Protein AF-A0A4Q1AE70-F1 (afdb_monomer)

pLDDT: mean 84.13, std 12.24, range [39.78, 94.44]

Structure (mmCIF, N/CA/C/O backbone):
data_AF-A0A4Q1AE70-F1
#
_entry.id   AF-A0A4Q1AE70-F1
#
loop_
_atom_site.group_PDB
_atom_site.id
_atom_site.type_symbol
_atom_site.label_atom_id
_atom_site.label_alt_id
_atom_site.label_comp_id
_atom_site.label_asym_id
_atom_site.label_entity_id
_atom_site.label_seq_id
_atom_site.pdbx_PDB_ins_code
_atom_site.Cartn_x
_atom_site.Cartn_y
_atom_site.Cartn_z
_atom_site.occupancy
_atom_site.B_iso_or_equiv
_atom_site.auth_seq_id
_atom_site.auth_comp_id
_atom_site.auth_asym_id
_atom_site.auth_atom_id
_atom_site.pdbx_PDB_model_num
ATOM 1 N N . MET A 1 1 ? -4.935 33.196 -6.134 1.00 65.69 1 MET A N 1
ATOM 2 C CA . MET A 1 1 ? -5.351 32.006 -5.358 1.00 65.69 1 MET A CA 1
ATOM 3 C C . MET A 1 1 ? -5.237 30.771 -6.248 1.00 65.69 1 MET A C 1
ATOM 5 O O . MET A 1 1 ? -5.737 30.810 -7.368 1.00 65.69 1 MET A O 1
ATOM 9 N N . ASN A 1 2 ? -4.527 29.722 -5.823 1.00 89.94 2 ASN A N 1
ATOM 10 C CA . ASN A 1 2 ? -4.325 28.532 -6.658 1.00 89.94 2 ASN A CA 1
ATOM 11 C C . ASN A 1 2 ? -5.627 27.714 -6.727 1.00 89.94 2 ASN A C 1
ATOM 13 O O . ASN A 1 2 ? -5.999 27.055 -5.758 1.00 89.94 2 ASN A O 1
ATOM 17 N N . LYS A 1 3 ? -6.320 27.762 -7.873 1.00 91.56 3 LYS A N 1
ATOM 18 C CA . LYS A 1 3 ? -7.635 27.124 -8.066 1.00 91.56 3 LYS A CA 1
ATOM 19 C C . LYS A 1 3 ? -7.618 25.616 -7.776 1.00 91.56 3 LYS A C 1
ATOM 21 O O . LYS A 1 3 ? -8.603 25.098 -7.266 1.00 91.56 3 LYS A O 1
ATOM 26 N N . LYS A 1 4 ? -6.492 24.930 -8.026 1.00 92.12 4 LYS A N 1
ATOM 27 C CA . LYS A 1 4 ? -6.331 23.493 -7.737 1.00 92.12 4 LYS A CA 1
ATOM 28 C C . LYS A 1 4 ? -6.357 23.203 -6.235 1.00 92.12 4 LYS A C 1
ATOM 30 O O . LYS A 1 4 ? -6.991 22.248 -5.807 1.00 92.12 4 LYS A O 1
ATOM 35 N N . VAL A 1 5 ? -5.705 24.054 -5.442 1.00 91.38 5 VAL A N 1
ATOM 36 C CA . VAL A 1 5 ? -5.636 23.913 -3.977 1.00 91.38 5 VAL A CA 1
ATOM 37 C C . VAL A 1 5 ? -6.999 24.184 -3.349 1.00 91.38 5 VAL A C 1
ATOM 39 O O . VAL A 1 5 ? -7.435 23.438 -2.483 1.00 91.38 5 VAL A O 1
ATOM 42 N N . VAL A 1 6 ? -7.702 25.212 -3.829 1.00 92.56 6 VAL A N 1
ATOM 43 C CA . VAL A 1 6 ? -9.050 25.556 -3.345 1.00 92.56 6 VAL A CA 1
ATOM 44 C C . VAL A 1 6 ? -10.044 24.438 -3.658 1.00 92.56 6 VAL A C 1
ATOM 46 O O . VAL A 1 6 ? -10.831 24.063 -2.797 1.00 92.56 6 VAL A O 1
ATOM 49 N N . PHE A 1 7 ? -9.979 23.867 -4.863 1.00 94.44 7 PHE A N 1
ATOM 50 C CA . PHE A 1 7 ? -10.812 22.727 -5.235 1.00 94.44 7 PHE A CA 1
ATOM 51 C C . PHE A 1 7 ? -10.511 21.490 -4.376 1.00 94.44 7 PHE A C 1
ATOM 53 O O . PHE A 1 7 ? -11.434 20.890 -3.834 1.00 94.44 7 PHE A O 1
ATOM 60 N N . ALA A 1 8 ? -9.233 21.146 -4.182 1.00 93.19 8 ALA A N 1
ATOM 61 C CA . ALA A 1 8 ? -8.841 2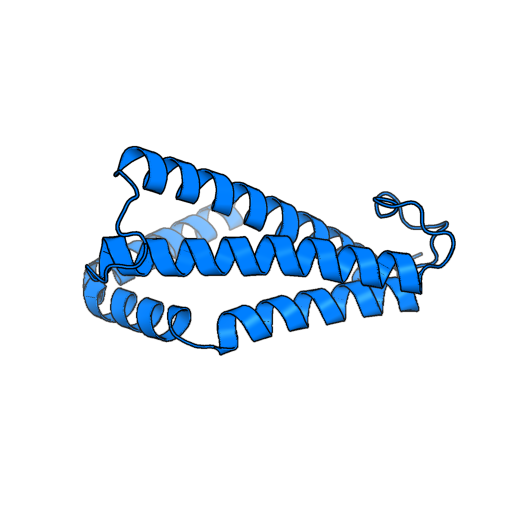0.033 -3.316 1.00 93.19 8 ALA A CA 1
ATOM 62 C C . ALA A 1 8 ? -9.323 20.228 -1.867 1.00 93.19 8 ALA A C 1
ATOM 64 O O . ALA A 1 8 ? -9.827 19.290 -1.254 1.00 93.19 8 ALA A O 1
ATOM 65 N N . ALA A 1 9 ? -9.230 21.452 -1.340 1.00 92.31 9 ALA A N 1
ATOM 66 C CA . ALA A 1 9 ? -9.727 21.784 -0.009 1.00 92.31 9 ALA A CA 1
ATOM 67 C C . ALA A 1 9 ? -11.253 21.628 0.098 1.00 92.31 9 ALA A C 1
ATOM 69 O O . ALA A 1 9 ? -11.734 21.050 1.068 1.00 92.31 9 ALA A O 1
ATOM 70 N N . LEU A 1 10 ? -12.014 22.080 -0.905 1.00 94.06 10 LEU A N 1
ATOM 71 C CA . LEU A 1 10 ? -13.471 21.901 -0.941 1.00 94.06 10 LEU A CA 1
ATOM 72 C C . LEU A 1 10 ? -13.870 20.421 -0.968 1.00 94.06 10 LEU A C 1
ATOM 74 O O . LEU A 1 10 ? -14.775 20.019 -0.238 1.00 94.06 10 LEU A O 1
ATOM 78 N N . VAL A 1 11 ? -13.170 19.602 -1.756 1.00 94.38 11 VAL A N 1
ATOM 79 C CA . VAL A 1 11 ? -13.394 18.149 -1.802 1.00 94.38 11 VAL A CA 1
ATOM 80 C C . VAL A 1 11 ? -13.099 17.506 -0.444 1.00 94.38 11 VAL A C 1
ATOM 82 O O . VAL A 1 11 ? -13.905 16.715 0.042 1.00 94.38 11 VAL A O 1
ATOM 85 N N . LEU A 1 12 ? -11.990 17.876 0.203 1.00 92.31 12 LEU A N 1
ATOM 86 C CA . LEU A 1 12 ? -11.638 17.377 1.535 1.00 92.31 12 LEU A CA 1
ATOM 87 C C . LEU A 1 12 ? -12.679 17.754 2.592 1.00 92.31 12 LEU A C 1
ATOM 89 O O . LEU A 1 12 ? -13.084 16.901 3.375 1.00 92.31 12 LEU A O 1
ATOM 93 N N . ILE A 1 13 ? -13.152 19.002 2.592 1.00 93.31 13 ILE A N 1
ATOM 94 C CA . ILE A 1 13 ? -14.206 19.449 3.512 1.00 93.31 13 ILE A CA 1
ATOM 95 C C . ILE A 1 13 ? -15.490 18.645 3.281 1.00 93.31 13 ILE A C 1
ATOM 97 O O . ILE A 1 13 ? -16.091 18.172 4.242 1.00 93.31 13 ILE A O 1
ATOM 101 N N . SER A 1 14 ? -15.882 18.426 2.022 1.00 92.31 14 SER A N 1
ATOM 102 C CA . SER A 1 14 ? -17.047 17.597 1.69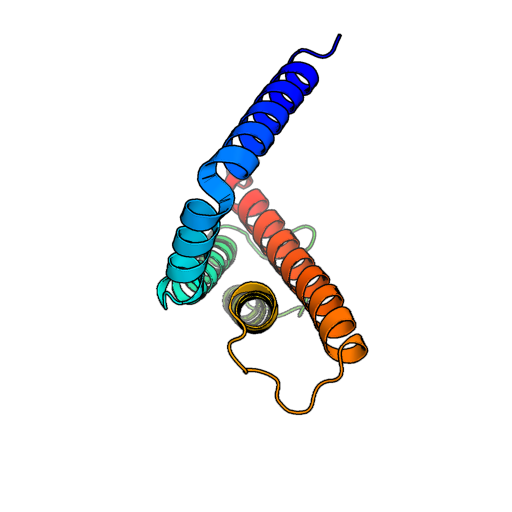2 1.00 92.31 14 SER A CA 1
ATOM 103 C C . SER A 1 14 ? -16.892 16.155 2.180 1.00 92.31 14 SER A C 1
ATOM 105 O O . SER A 1 14 ? -17.854 15.584 2.686 1.00 92.31 14 SER A O 1
ATOM 107 N N . LEU A 1 15 ? -15.698 15.568 2.053 1.00 90.38 15 LEU A N 1
ATOM 108 C CA . LEU A 1 15 ? -15.402 14.219 2.543 1.00 90.38 15 LEU A CA 1
ATOM 109 C C . LEU A 1 15 ? -15.472 14.135 4.070 1.00 90.38 15 LEU A C 1
ATOM 111 O O . LEU A 1 15 ? -16.005 13.164 4.597 1.00 90.38 15 LEU A O 1
ATOM 115 N N . ILE A 1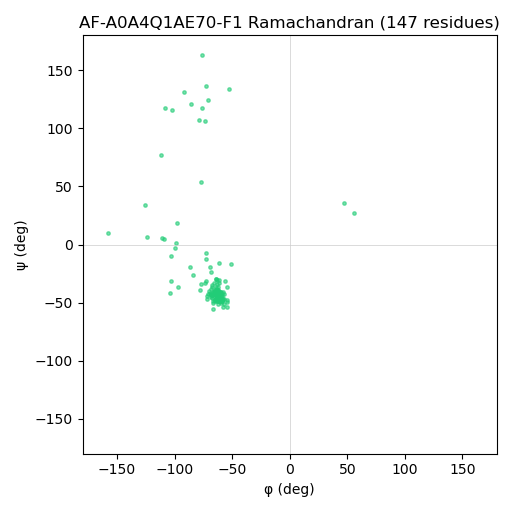 16 ? -14.982 15.156 4.778 1.00 92.44 16 ILE A N 1
ATOM 116 C CA . ILE A 1 16 ? -15.070 15.229 6.243 1.00 92.44 16 ILE A CA 1
ATOM 117 C C . ILE A 1 16 ? -16.531 15.328 6.680 1.00 92.44 16 ILE A C 1
ATOM 119 O O . ILE A 1 16 ? -16.954 14.579 7.556 1.00 92.44 16 ILE A O 1
ATOM 123 N N . ILE A 1 17 ? -17.316 16.214 6.056 1.00 92.62 17 ILE A N 1
ATOM 124 C CA . ILE A 1 17 ? -18.747 16.349 6.359 1.00 92.62 17 ILE A CA 1
ATOM 125 C C . ILE A 1 17 ? -19.458 15.017 6.109 1.00 92.62 17 ILE A C 1
ATOM 127 O O . ILE A 1 17 ? -20.238 14.578 6.949 1.00 92.62 17 ILE A O 1
ATOM 131 N N . TYR A 1 18 ? -19.168 14.349 4.992 1.00 91.94 18 TYR A N 1
ATOM 132 C CA . TYR A 1 18 ? -19.736 13.038 4.698 1.00 91.94 18 TYR A CA 1
ATOM 133 C C . TYR A 1 18 ? -19.365 11.998 5.766 1.00 91.94 18 TYR A C 1
ATOM 135 O O . TYR A 1 18 ? -20.252 11.347 6.309 1.00 91.94 18 TYR A O 1
ATOM 143 N N . TYR A 1 19 ? -18.086 11.902 6.137 1.00 90.00 19 TYR A N 1
ATOM 144 C CA . TYR A 1 19 ? -17.623 10.968 7.164 1.00 90.00 19 TYR A CA 1
ATOM 145 C C . TYR A 1 19 ? -18.309 11.189 8.518 1.00 90.00 19 TYR A C 1
ATOM 147 O O . TYR A 1 19 ? -18.718 10.225 9.150 1.00 90.00 19 TYR A O 1
ATOM 155 N N . VAL A 1 20 ? -18.476 12.442 8.952 1.00 90.88 20 VAL A N 1
ATOM 156 C CA . VAL A 1 20 ? -19.110 12.758 10.246 1.00 90.88 20 VAL A CA 1
ATOM 157 C C . VAL A 1 20 ? -20.591 12.365 10.277 1.00 90.88 20 VAL A C 1
ATOM 159 O O . VAL A 1 20 ? -21.092 11.979 11.327 1.00 90.88 20 VAL A O 1
ATOM 162 N N . ASN A 1 21 ? -21.303 12.456 9.149 1.00 92.00 21 ASN A N 1
ATOM 163 C CA . ASN A 1 21 ? -22.731 12.117 9.096 1.00 92.00 21 ASN A CA 1
ATOM 164 C C . ASN A 1 21 ? -22.993 10.616 8.902 1.00 92.00 21 ASN A C 1
ATOM 166 O O . ASN A 1 21 ? -24.048 10.137 9.305 1.00 92.00 21 ASN A O 1
ATOM 170 N N . TYR A 1 22 ? -22.054 9.888 8.294 1.00 92.00 22 TYR A N 1
ATOM 171 C CA . TYR A 1 22 ? -22.211 8.479 7.912 1.00 92.00 22 TYR A CA 1
ATOM 172 C C . TYR A 1 22 ? -21.089 7.601 8.486 1.00 92.00 22 TYR A C 1
ATOM 174 O O . TYR A 1 22 ? -20.647 6.649 7.847 1.00 92.00 22 TYR A O 1
ATOM 182 N N . GLU A 1 23 ? -20.591 7.933 9.680 1.00 88.31 23 GLU A N 1
ATOM 183 C CA . GLU A 1 23 ? -19.404 7.303 10.272 1.00 88.31 23 GLU A CA 1
ATOM 184 C C . GLU A 1 23 ? -19.529 5.774 10.353 1.00 88.31 23 GLU A C 1
ATOM 186 O O . GLU A 1 23 ? -18.612 5.059 9.942 1.00 88.31 23 GLU A O 1
ATOM 191 N N . ASP A 1 24 ? -20.662 5.272 10.845 1.00 88.12 24 ASP A N 1
ATOM 192 C CA . ASP A 1 24 ? -20.890 3.836 11.027 1.00 88.12 24 ASP A CA 1
ATOM 193 C C . ASP A 1 24 ? -20.990 3.096 9.687 1.00 88.12 24 ASP A C 1
ATOM 195 O O . ASP A 1 24 ? -20.346 2.064 9.501 1.00 88.12 24 ASP A O 1
ATOM 199 N N . GLU A 1 25 ? -21.698 3.668 8.708 1.00 88.94 25 GLU A N 1
ATOM 200 C CA . GLU A 1 25 ? -21.782 3.106 7.356 1.00 88.94 25 GLU A CA 1
ATOM 201 C C . GLU A 1 25 ? -20.400 3.053 6.695 1.00 88.94 25 GLU A C 1
ATOM 203 O O . GLU A 1 25 ? -20.010 2.036 6.120 1.00 88.94 25 GLU A O 1
ATOM 208 N N . VAL A 1 26 ? -19.620 4.134 6.808 1.00 87.19 26 VAL A N 1
ATOM 209 C CA . VAL A 1 26 ? -18.264 4.204 6.253 1.00 87.19 26 VAL A CA 1
ATOM 210 C C . VAL A 1 26 ? -17.354 3.167 6.910 1.00 87.19 26 VAL A C 1
ATOM 212 O O . VAL A 1 26 ? -16.612 2.483 6.200 1.00 87.19 26 VAL A O 1
ATOM 215 N N . LYS A 1 27 ? -17.420 3.004 8.236 1.00 88.44 27 LYS A N 1
ATOM 216 C CA . LYS A 1 27 ? -16.679 1.952 8.946 1.00 88.44 27 LYS A CA 1
ATOM 217 C C . LYS A 1 27 ? -17.058 0.571 8.425 1.00 88.44 27 LYS A C 1
ATOM 219 O O . LYS A 1 27 ? -16.156 -0.208 8.117 1.00 88.44 27 LYS A O 1
ATOM 224 N N . ASP A 1 28 ? -18.344 0.278 8.269 1.00 87.69 28 ASP A N 1
ATOM 225 C CA . ASP A 1 28 ? -18.811 -1.019 7.771 1.00 87.69 28 ASP A CA 1
ATOM 226 C C . ASP A 1 28 ? -18.358 -1.290 6.329 1.00 87.69 28 ASP A C 1
ATOM 228 O O . ASP A 1 28 ? -17.872 -2.385 6.031 1.00 87.69 28 ASP A O 1
ATOM 232 N N . TYR A 1 29 ? -18.393 -0.293 5.442 1.00 88.06 29 TYR A N 1
ATOM 233 C CA . TYR A 1 29 ? -17.823 -0.439 4.098 1.00 88.06 29 TYR A CA 1
ATOM 234 C C . TYR A 1 29 ? -16.315 -0.709 4.135 1.00 88.06 29 TYR A C 1
ATOM 236 O O . TYR A 1 29 ? -15.826 -1.586 3.416 1.00 88.06 29 TYR A O 1
ATOM 244 N N . ILE A 1 30 ? -15.570 0.005 4.986 1.00 87.62 30 ILE A N 1
ATOM 245 C CA . ILE A 1 30 ? -14.131 -0.226 5.165 1.00 87.62 30 ILE A CA 1
ATOM 246 C C . ILE A 1 30 ? -13.887 -1.631 5.721 1.00 87.62 30 ILE A C 1
ATOM 248 O O . ILE A 1 30 ? -12.967 -2.309 5.264 1.00 87.62 30 ILE A O 1
ATOM 252 N N . LYS A 1 31 ? -14.715 -2.106 6.654 1.00 88.81 31 LYS A N 1
ATOM 253 C CA . LYS A 1 31 ? -14.635 -3.466 7.192 1.00 88.81 31 LYS A CA 1
ATOM 254 C C . LYS A 1 31 ? -14.808 -4.506 6.100 1.00 88.81 31 LYS A C 1
ATOM 256 O O . LYS A 1 31 ? -13.950 -5.372 5.975 1.00 88.81 31 LYS A O 1
ATOM 261 N N . VAL A 1 32 ? -15.853 -4.393 5.280 1.00 88.38 32 VAL A N 1
ATOM 262 C CA . VAL A 1 32 ? -16.104 -5.316 4.161 1.00 88.38 32 VAL A CA 1
ATOM 263 C C . VAL A 1 32 ? -14.932 -5.305 3.178 1.00 88.38 32 VAL A C 1
ATOM 265 O O . VAL A 1 32 ? -14.456 -6.364 2.760 1.00 88.38 32 VAL A O 1
ATOM 268 N N . LEU A 1 33 ? -14.418 -4.119 2.842 1.00 87.94 33 LEU A N 1
ATOM 269 C CA . LEU A 1 33 ? -13.264 -3.966 1.956 1.00 87.94 33 LEU A CA 1
ATOM 270 C C . LEU A 1 33 ? -11.995 -4.601 2.545 1.00 87.94 33 LEU A C 1
ATOM 272 O O . LEU A 1 33 ? -11.238 -5.249 1.825 1.00 87.94 33 LEU A O 1
ATOM 276 N N . LEU A 1 34 ? -11.760 -4.425 3.844 1.00 87.44 34 LEU A N 1
ATOM 277 C CA . LEU A 1 34 ? -10.605 -4.984 4.532 1.00 87.44 34 LEU A CA 1
ATOM 278 C C . LEU A 1 34 ? -10.726 -6.494 4.688 1.00 87.44 34 LEU A C 1
ATOM 280 O O . LEU A 1 34 ? -9.770 -7.203 4.390 1.00 87.44 34 LEU A O 1
ATOM 284 N N . GLU A 1 35 ? -11.869 -7.011 5.129 1.00 87.19 35 GLU A N 1
ATOM 285 C CA . GLU A 1 35 ? -12.122 -8.444 5.307 1.00 87.19 35 GLU A CA 1
ATOM 286 C C . GLU A 1 35 ? -12.050 -9.211 3.985 1.00 87.19 35 GLU A C 1
ATOM 288 O O . GLU A 1 35 ? -11.569 -10.347 3.974 1.00 87.19 35 GLU A O 1
ATOM 293 N N . SER A 1 36 ? -12.392 -8.551 2.880 1.00 87.94 36 SER A N 1
ATOM 294 C CA . SER A 1 36 ? -12.327 -9.095 1.530 1.00 87.94 36 SER A CA 1
ATOM 295 C C . SER A 1 36 ? -10.956 -9.698 1.165 1.00 87.94 36 SER A C 1
ATOM 297 O O . SER A 1 36 ? -9.911 -9.062 1.351 1.00 87.94 36 SER A O 1
ATOM 299 N N . PRO A 1 37 ? -10.928 -10.901 0.557 1.00 83.56 37 PRO A N 1
ATOM 300 C CA . PRO A 1 37 ? -9.699 -11.484 0.020 1.00 83.56 37 PRO A CA 1
ATOM 301 C C . PRO A 1 37 ? -9.185 -10.721 -1.212 1.00 83.56 37 PRO A C 1
ATOM 303 O O . PRO A 1 37 ? -8.005 -10.818 -1.561 1.00 83.56 37 PRO A O 1
ATOM 306 N N . TYR A 1 38 ? -10.046 -9.931 -1.865 1.00 87.69 38 TYR A N 1
ATOM 307 C CA . TYR A 1 38 ? -9.708 -9.227 -3.099 1.00 87.69 38 TYR A CA 1
ATOM 308 C C . TYR A 1 38 ? -8.682 -8.116 -2.888 1.00 87.69 38 TYR A C 1
ATOM 310 O O . TYR A 1 38 ? -7.977 -7.769 -3.829 1.00 87.69 38 TYR A O 1
ATOM 318 N N . LEU A 1 39 ? -8.552 -7.569 -1.680 1.00 87.50 39 LEU A N 1
ATOM 319 C CA . LEU A 1 39 ? -7.667 -6.437 -1.414 1.00 87.50 39 LEU A CA 1
ATOM 320 C C . LEU A 1 39 ? -6.183 -6.810 -1.593 1.00 87.50 39 LEU A C 1
ATOM 322 O O . LEU A 1 39 ? -5.460 -6.150 -2.339 1.00 87.50 39 LEU A O 1
ATOM 326 N N . ILE A 1 40 ? -5.749 -7.924 -0.997 1.00 88.50 40 ILE A N 1
ATOM 327 C CA . ILE A 1 40 ? -4.375 -8.434 -1.150 1.00 88.50 40 ILE A CA 1
ATOM 328 C C . ILE A 1 40 ? -4.156 -8.968 -2.570 1.00 88.50 40 ILE A C 1
ATOM 330 O O . ILE A 1 40 ? -3.105 -8.735 -3.166 1.00 88.50 40 ILE A O 1
ATOM 334 N N . PHE A 1 41 ? -5.156 -9.650 -3.136 1.00 89.69 41 PHE A N 1
ATOM 335 C CA . PHE A 1 41 ? -5.075 -10.163 -4.503 1.00 89.69 41 PHE A CA 1
ATOM 336 C C . PHE A 1 41 ? -4.904 -9.039 -5.535 1.00 89.69 41 PHE A C 1
ATOM 338 O O . PHE A 1 41 ? -4.044 -9.133 -6.409 1.00 89.69 41 PHE A O 1
ATOM 345 N N . THR A 1 42 ? -5.675 -7.958 -5.409 1.00 89.81 42 THR A N 1
ATOM 346 C CA . THR A 1 42 ? -5.598 -6.786 -6.295 1.00 89.81 42 THR A CA 1
ATOM 347 C C . THR A 1 42 ? -4.249 -6.096 -6.153 1.00 89.81 42 THR A C 1
ATOM 349 O O . THR A 1 42 ? -3.627 -5.763 -7.159 1.00 89.81 42 THR A O 1
ATOM 352 N N . TYR A 1 43 ? -3.759 -5.943 -4.919 1.00 90.62 43 TYR A N 1
ATOM 353 C CA . TYR A 1 43 ? -2.434 -5.390 -4.655 1.00 90.62 43 TYR A CA 1
ATOM 354 C C . TYR A 1 43 ? -1.328 -6.195 -5.352 1.00 90.62 43 TYR A C 1
ATOM 356 O O . TYR A 1 43 ? -0.559 -5.644 -6.139 1.00 90.62 43 TYR A O 1
ATOM 364 N N . ASN A 1 44 ? -1.288 -7.511 -5.129 1.00 91.38 44 ASN A N 1
ATOM 365 C CA . ASN A 1 44 ? -0.284 -8.382 -5.738 1.00 91.38 44 ASN A CA 1
ATOM 366 C C . ASN A 1 44 ? -0.411 -8.416 -7.266 1.00 91.38 44 ASN A C 1
ATOM 368 O O . ASN A 1 44 ? 0.598 -8.359 -7.962 1.00 91.38 44 ASN A O 1
ATOM 372 N N . SER A 1 45 ? -1.634 -8.447 -7.799 1.00 91.00 45 SER A N 1
ATOM 373 C CA . SER A 1 45 ? -1.867 -8.417 -9.248 1.00 91.00 45 SER A CA 1
ATOM 374 C C . SER A 1 45 ? -1.341 -7.127 -9.877 1.00 91.00 45 SER A C 1
ATOM 376 O O . SER A 1 45 ? -0.676 -7.180 -10.908 1.00 91.00 45 SER A O 1
ATOM 378 N N . LEU A 1 46 ? -1.570 -5.974 -9.238 1.00 91.25 46 LEU A N 1
ATOM 379 C CA . LEU A 1 46 ? -1.073 -4.682 -9.711 1.00 91.25 46 LEU A CA 1
ATOM 380 C C . LEU A 1 46 ? 0.458 -4.656 -9.755 1.00 91.25 46 LEU A C 1
ATOM 382 O O . LEU A 1 46 ? 1.034 -4.268 -10.769 1.00 91.25 46 LEU A O 1
ATOM 386 N N . ILE A 1 47 ? 1.119 -5.117 -8.691 1.00 90.31 47 ILE A N 1
ATOM 387 C CA . ILE A 1 47 ? 2.586 -5.204 -8.645 1.00 90.31 47 ILE A CA 1
ATOM 388 C C . ILE A 1 47 ? 3.114 -6.149 -9.725 1.00 90.31 47 ILE A C 1
ATOM 390 O O . ILE A 1 47 ? 4.073 -5.809 -10.417 1.00 90.31 47 ILE A O 1
ATOM 394 N N . GLY A 1 48 ? 2.471 -7.306 -9.898 1.00 88.19 48 GLY A N 1
ATOM 395 C CA . GLY A 1 48 ? 2.828 -8.285 -10.923 1.00 88.19 48 GLY A CA 1
ATOM 396 C C . GLY A 1 48 ? 2.759 -7.700 -12.325 1.00 88.19 48 GLY A C 1
ATOM 397 O O . GLY A 1 48 ? 3.722 -7.809 -13.077 1.00 88.19 48 GLY A O 1
ATOM 398 N N . ILE A 1 49 ? 1.661 -7.016 -12.652 1.00 89.69 49 ILE A N 1
ATOM 399 C CA . ILE A 1 49 ? 1.481 -6.366 -13.954 1.00 89.69 49 ILE A CA 1
ATOM 400 C C . ILE A 1 49 ? 2.560 -5.304 -14.177 1.00 89.69 49 ILE A C 1
ATOM 402 O O . ILE A 1 49 ? 3.196 -5.301 -15.226 1.00 89.69 49 ILE A O 1
ATOM 406 N N . VAL A 1 50 ? 2.800 -4.427 -13.199 1.00 88.56 50 VAL A N 1
ATOM 407 C CA . VAL A 1 50 ? 3.772 -3.334 -13.346 1.00 88.56 50 VAL A CA 1
ATOM 408 C C . VAL A 1 50 ? 5.186 -3.863 -13.583 1.00 88.56 50 VAL A C 1
ATOM 410 O O . VAL A 1 50 ? 5.839 -3.418 -14.524 1.00 88.56 50 VAL A O 1
ATOM 413 N N . PHE A 1 51 ? 5.659 -4.824 -12.785 1.00 85.12 51 PHE A N 1
ATOM 414 C CA . PHE A 1 51 ? 7.015 -5.358 -12.955 1.00 85.12 51 PHE A CA 1
ATOM 415 C C . PHE A 1 51 ? 7.158 -6.257 -14.183 1.00 85.12 51 PHE A C 1
ATOM 417 O O . PHE A 1 51 ? 8.216 -6.262 -14.808 1.00 85.12 51 PHE A O 1
ATOM 424 N N . LEU A 1 52 ? 6.101 -6.970 -14.580 1.00 86.25 52 LEU A N 1
ATOM 425 C CA . LEU A 1 52 ? 6.096 -7.728 -15.831 1.00 86.25 52 LEU A CA 1
ATOM 426 C C . LEU A 1 52 ? 6.202 -6.784 -17.033 1.00 86.25 52 LEU A C 1
ATOM 428 O O . LEU A 1 52 ? 7.030 -7.007 -17.912 1.00 86.25 52 LEU A O 1
ATOM 432 N N . LEU A 1 53 ? 5.412 -5.707 -17.058 1.00 85.62 53 LEU A N 1
ATOM 433 C CA . LEU A 1 53 ? 5.508 -4.692 -18.108 1.00 85.62 53 LEU A CA 1
ATOM 434 C C . LEU A 1 53 ? 6.877 -4.002 -18.098 1.00 85.62 53 LEU A C 1
ATOM 436 O O . LEU A 1 53 ? 7.446 -3.777 -19.162 1.00 85.62 53 LEU A O 1
ATOM 440 N N . HIS A 1 54 ? 7.432 -3.721 -16.918 1.00 81.62 54 HIS A N 1
ATOM 441 C CA . HIS A 1 54 ? 8.777 -3.159 -16.787 1.00 81.62 54 HIS A CA 1
ATOM 442 C C . HIS A 1 54 ? 9.832 -4.077 -17.415 1.00 81.62 54 HIS A C 1
ATOM 444 O O . HIS A 1 54 ? 10.566 -3.622 -18.285 1.00 81.62 54 HIS A O 1
ATOM 450 N N . ALA A 1 55 ? 9.813 -5.381 -17.118 1.00 79.69 55 ALA A N 1
ATOM 451 C CA . ALA A 1 55 ? 10.722 -6.348 -17.744 1.00 79.69 55 ALA A CA 1
ATOM 452 C C . ALA A 1 55 ? 10.553 -6.497 -19.262 1.00 79.69 55 ALA A C 1
ATOM 454 O O . ALA A 1 55 ? 11.530 -6.781 -19.956 1.00 79.69 55 ALA A O 1
ATOM 455 N N . LEU A 1 56 ? 9.326 -6.378 -19.781 1.00 80.81 56 LEU A N 1
ATOM 456 C CA . LEU A 1 56 ? 9.061 -6.541 -21.213 1.00 80.81 56 LEU A CA 1
ATOM 457 C C . LEU A 1 56 ? 9.444 -5.306 -22.030 1.00 80.81 56 LEU A C 1
ATOM 459 O O . LEU A 1 56 ? 9.935 -5.450 -23.150 1.00 80.81 56 LEU A O 1
ATOM 463 N N . PHE A 1 57 ? 9.190 -4.109 -21.498 1.00 78.75 57 PHE A N 1
ATOM 464 C CA . PHE A 1 57 ? 9.312 -2.866 -22.256 1.00 78.75 57 PHE A CA 1
ATOM 465 C C . PHE A 1 57 ? 10.578 -2.076 -21.929 1.00 78.75 57 PHE A C 1
ATOM 467 O O . PHE A 1 57 ? 11.120 -1.443 -22.826 1.00 78.75 57 PHE A O 1
ATOM 474 N N . VAL A 1 58 ? 11.093 -2.132 -20.700 1.00 71.44 58 VAL A N 1
ATOM 475 C CA . VAL A 1 58 ? 12.248 -1.330 -20.276 1.00 71.44 58 VAL A CA 1
ATOM 476 C C . VAL A 1 58 ? 13.505 -2.203 -20.267 1.00 71.44 58 VAL A C 1
ATOM 478 O O . VAL A 1 58 ? 13.627 -3.150 -19.495 1.00 71.44 58 VAL A O 1
ATOM 481 N N . LYS A 1 59 ? 14.482 -1.895 -21.129 1.00 64.44 59 LYS A N 1
ATOM 482 C CA . LYS A 1 59 ? 15.790 -2.573 -21.098 1.00 64.44 59 LYS A CA 1
ATOM 483 C C . LYS A 1 59 ? 16.601 -2.110 -19.880 1.00 64.44 59 LYS A C 1
ATOM 485 O O . LYS A 1 59 ? 16.725 -0.912 -19.646 1.00 64.44 59 LYS A O 1
ATOM 490 N N . ASN A 1 60 ? 17.251 -3.049 -19.180 1.00 57.28 60 ASN A N 1
ATOM 491 C CA . ASN A 1 60 ? 18.073 -2.833 -17.967 1.00 57.28 60 ASN A CA 1
ATOM 492 C C . ASN A 1 60 ? 19.161 -1.737 -18.061 1.00 57.28 60 ASN A C 1
ATOM 494 O O . ASN A 1 60 ? 19.701 -1.320 -17.035 1.00 57.28 60 ASN A O 1
ATOM 498 N N . ASN A 1 61 ? 19.530 -1.295 -19.268 1.00 53.38 61 ASN A N 1
ATOM 499 C CA . ASN A 1 61 ? 20.520 -0.236 -19.474 1.00 53.38 61 ASN A CA 1
ATOM 500 C C . ASN A 1 61 ? 19.920 1.181 -19.442 1.00 53.38 61 ASN A C 1
ATOM 502 O O . ASN A 1 61 ? 20.665 2.124 -19.195 1.00 53.38 61 ASN A O 1
ATOM 506 N N . ASP A 1 62 ? 18.604 1.322 -19.636 1.00 53.75 62 ASP A N 1
ATOM 507 C CA . ASP A 1 62 ? 17.908 2.618 -19.698 1.00 53.75 62 ASP A CA 1
ATOM 508 C C . ASP A 1 62 ? 17.130 2.946 -18.410 1.00 53.75 62 ASP A C 1
ATOM 510 O O . ASP A 1 62 ? 16.653 4.069 -18.234 1.00 53.75 62 ASP A O 1
ATOM 514 N N . SER A 1 63 ? 16.993 1.979 -17.495 1.00 54.00 63 SER A N 1
ATOM 515 C CA . SER A 1 63 ? 16.285 2.167 -16.228 1.00 54.00 63 SER A CA 1
ATOM 516 C C . SER A 1 63 ? 17.149 2.956 -15.241 1.00 54.00 63 SER A C 1
ATOM 518 O O . SER A 1 63 ? 18.214 2.489 -14.828 1.00 54.00 63 SER A O 1
ATOM 520 N N . PHE A 1 64 ? 16.684 4.137 -14.836 1.00 49.75 64 PHE A N 1
ATOM 521 C CA . PHE A 1 64 ? 17.456 5.074 -14.012 1.00 49.75 64 PHE A CA 1
ATOM 522 C C . PHE A 1 64 ? 17.612 4.645 -12.541 1.00 49.75 64 PHE A C 1
ATOM 524 O O . PHE A 1 64 ? 18.414 5.250 -11.835 1.00 49.75 64 PHE A O 1
ATOM 531 N N . ASP A 1 65 ? 16.871 3.643 -12.047 1.00 52.53 65 ASP A N 1
ATOM 532 C CA . ASP A 1 65 ? 16.803 3.403 -10.591 1.00 52.53 65 ASP A CA 1
ATOM 533 C C . ASP A 1 65 ? 16.381 1.968 -10.179 1.00 52.53 65 ASP A C 1
ATOM 535 O O . ASP A 1 65 ? 16.090 1.723 -9.005 1.00 52.53 65 ASP A O 1
ATOM 539 N N . PHE A 1 66 ? 16.304 1.012 -11.123 1.00 52.81 66 PHE A N 1
ATOM 540 C CA . PHE A 1 66 ? 15.669 -0.305 -10.892 1.00 52.81 66 PHE A CA 1
ATOM 541 C C . PHE A 1 66 ? 16.602 -1.476 -10.593 1.00 52.81 66 PHE A C 1
ATOM 543 O O . PHE A 1 66 ? 16.124 -2.542 -10.220 1.00 52.81 66 PHE A O 1
ATOM 550 N N . LYS A 1 67 ? 17.920 -1.266 -10.619 1.00 53.38 67 LYS A N 1
ATOM 551 C CA . LYS A 1 67 ? 18.908 -2.294 -10.267 1.00 53.38 67 LYS A CA 1
ATOM 552 C C . LYS A 1 67 ? 19.040 -2.498 -8.751 1.00 53.38 67 LYS A C 1
ATOM 554 O O . LYS A 1 67 ? 20.136 -2.421 -8.202 1.00 53.38 67 LYS A O 1
ATOM 559 N N . VAL A 1 68 ? 17.938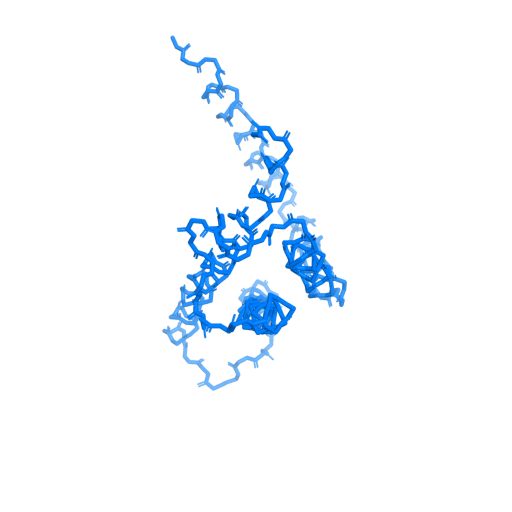 -2.747 -8.046 1.00 53.50 68 VAL A N 1
ATOM 560 C CA . VAL A 1 68 ? 17.977 -3.001 -6.594 1.00 53.50 68 VAL A CA 1
ATOM 561 C C . VAL A 1 68 ? 18.756 -4.289 -6.291 1.00 53.50 68 VAL A C 1
ATOM 563 O O . VAL A 1 68 ? 19.412 -4.365 -5.254 1.00 53.50 68 VAL A O 1
ATOM 566 N N . LEU A 1 69 ? 18.748 -5.269 -7.208 1.00 53.50 69 LEU A N 1
ATOM 567 C CA . LEU A 1 69 ? 19.449 -6.548 -7.038 1.00 53.50 69 LEU A CA 1
ATOM 568 C C . LEU A 1 69 ? 20.456 -6.885 -8.151 1.00 53.50 69 LEU A C 1
ATOM 570 O O . LEU A 1 69 ? 21.049 -7.958 -8.106 1.00 53.50 69 LEU A O 1
ATOM 574 N N . ASN A 1 70 ? 20.711 -5.967 -9.098 1.00 55.22 70 ASN A N 1
ATOM 575 C CA . ASN A 1 70 ? 21.713 -6.120 -10.169 1.00 55.22 70 ASN A CA 1
ATOM 576 C C . ASN A 1 70 ? 21.655 -7.487 -10.887 1.00 55.22 70 ASN A C 1
ATOM 578 O O . ASN A 1 70 ? 22.692 -8.033 -11.260 1.00 55.22 70 ASN A O 1
ATOM 582 N N . ALA A 1 71 ? 20.469 -8.074 -11.077 1.00 57.62 71 ALA A N 1
ATOM 583 C CA . ALA A 1 71 ? 20.386 -9.299 -11.859 1.00 57.62 71 ALA A CA 1
ATOM 584 C C . ALA A 1 71 ? 20.633 -8.966 -13.340 1.00 57.62 71 ALA A C 1
ATOM 586 O O . ALA A 1 71 ? 19.928 -8.148 -13.933 1.00 57.62 71 ALA A O 1
ATOM 587 N N . ASP A 1 72 ? 21.619 -9.625 -13.953 1.00 62.97 72 ASP A N 1
ATOM 588 C CA . ASP A 1 72 ? 21.980 -9.423 -15.366 1.00 62.97 72 ASP A CA 1
ATOM 589 C C . ASP A 1 72 ? 20.830 -9.763 -16.336 1.00 62.97 72 ASP A C 1
ATOM 591 O O . ASP A 1 72 ? 20.835 -9.352 -17.496 1.00 62.97 72 ASP A O 1
ATOM 595 N N . ILE A 1 73 ? 19.813 -10.489 -15.856 1.00 71.12 73 ILE A N 1
ATOM 596 C CA . ILE A 1 73 ? 18.647 -10.918 -16.628 1.00 71.12 73 ILE A CA 1
ATOM 597 C C . ILE A 1 73 ? 17.410 -10.110 -16.178 1.00 71.12 73 ILE A C 1
ATOM 599 O O . I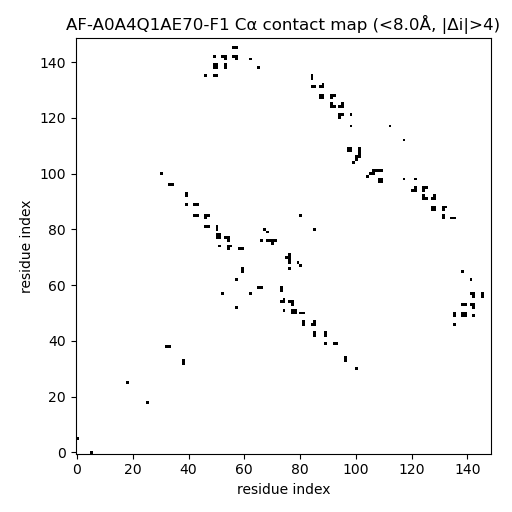LE A 1 73 ? 16.972 -10.270 -15.036 1.00 71.12 73 ILE A O 1
ATOM 603 N N . PRO A 1 74 ? 16.781 -9.309 -17.064 1.00 67.94 74 PRO A N 1
ATOM 604 C CA . PRO A 1 74 ? 15.686 -8.388 -16.712 1.00 67.94 74 PRO A CA 1
ATOM 605 C C . PRO A 1 74 ? 14.448 -9.094 -16.142 1.00 67.94 74 PRO A C 1
ATOM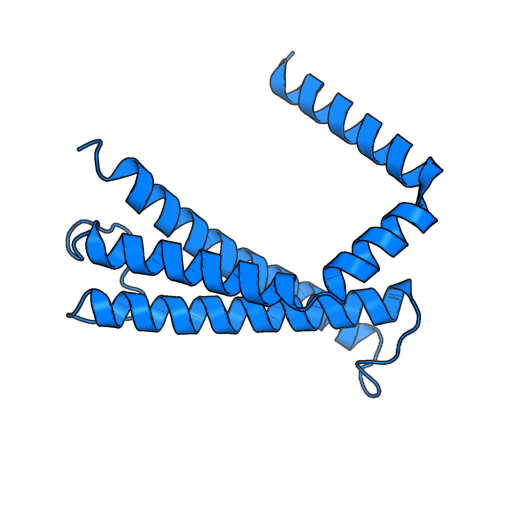 607 O O . PRO A 1 74 ? 13.784 -8.587 -15.244 1.00 67.94 74 PRO A O 1
ATOM 610 N N . ILE A 1 75 ? 14.166 -10.312 -16.609 1.00 75.38 75 ILE A N 1
ATOM 611 C CA . ILE A 1 75 ? 13.063 -11.138 -16.097 1.00 75.38 75 ILE A CA 1
ATOM 612 C C . ILE A 1 75 ? 13.323 -11.596 -14.656 1.00 75.38 75 ILE A C 1
ATOM 614 O O . ILE A 1 75 ? 12.392 -11.662 -13.856 1.00 75.38 75 ILE A O 1
ATOM 618 N N . ILE A 1 76 ? 14.580 -11.895 -14.309 1.00 78.38 76 ILE A N 1
ATOM 619 C CA . ILE A 1 76 ? 14.950 -12.291 -12.945 1.00 78.38 76 ILE A CA 1
ATOM 620 C C . ILE A 1 76 ? 14.859 -11.081 -12.018 1.00 78.38 76 ILE A C 1
ATOM 622 O O . ILE A 1 76 ? 14.298 -11.200 -10.931 1.00 78.38 76 ILE A O 1
ATOM 626 N N . ASP A 1 77 ? 15.332 -9.914 -12.460 1.00 76.25 77 ASP A N 1
ATOM 627 C CA . ASP A 1 77 ? 15.236 -8.679 -11.676 1.00 76.25 77 ASP A CA 1
ATOM 628 C C . ASP A 1 77 ? 13.772 -8.301 -11.403 1.00 76.25 77 ASP A C 1
ATOM 630 O O . ASP A 1 77 ? 13.389 -8.028 -10.265 1.00 76.25 77 ASP A O 1
ATOM 634 N N . ALA A 1 78 ? 12.902 -8.396 -12.413 1.00 79.62 78 ALA A N 1
ATOM 635 C CA . ALA A 1 78 ? 11.472 -8.166 -12.235 1.00 79.62 78 ALA A CA 1
ATOM 636 C C . ALA A 1 78 ? 10.798 -9.196 -11.321 1.00 79.62 78 ALA A C 1
ATOM 638 O O . ALA A 1 78 ? 9.966 -8.813 -10.500 1.00 79.62 78 ALA A O 1
ATOM 639 N N . ALA A 1 79 ? 11.158 -10.480 -11.406 1.00 84.56 79 ALA A N 1
ATOM 640 C CA . ALA A 1 79 ? 10.625 -11.505 -10.507 1.00 84.56 79 ALA A CA 1
ATOM 641 C C . ALA A 1 79 ? 11.053 -11.268 -9.048 1.00 84.56 79 ALA A C 1
ATOM 643 O O . ALA A 1 79 ? 10.239 -11.406 -8.128 1.00 84.56 79 ALA A O 1
ATOM 644 N N . LEU A 1 80 ? 12.309 -10.871 -8.826 1.00 84.25 80 LEU A N 1
ATOM 645 C CA . LEU A 1 80 ? 12.829 -10.534 -7.502 1.00 84.25 80 LEU A CA 1
ATOM 646 C C . LEU A 1 80 ? 12.171 -9.271 -6.941 1.00 84.25 80 LEU A C 1
ATOM 648 O O . LEU A 1 80 ? 11.761 -9.260 -5.778 1.00 84.25 80 LEU A O 1
ATOM 652 N N . ASN A 1 81 ? 12.006 -8.236 -7.765 1.00 84.81 81 ASN A N 1
ATOM 653 C CA . ASN A 1 81 ? 11.314 -7.009 -7.386 1.00 84.81 81 ASN A CA 1
ATOM 654 C C . ASN A 1 81 ? 9.829 -7.273 -7.086 1.00 84.81 81 ASN A C 1
ATOM 656 O O . ASN A 1 81 ? 9.341 -6.862 -6.033 1.00 84.81 81 ASN A O 1
ATOM 660 N N . PHE A 1 82 ? 9.127 -8.029 -7.936 1.00 88.31 82 PHE A N 1
ATOM 661 C CA . PHE A 1 82 ? 7.754 -8.475 -7.683 1.00 88.31 82 PHE A CA 1
ATOM 662 C C . PHE A 1 82 ? 7.645 -9.209 -6.347 1.00 88.31 82 PHE A C 1
ATOM 664 O O . PHE A 1 82 ? 6.799 -8.867 -5.523 1.00 88.31 82 PHE A O 1
ATOM 671 N N . THR A 1 83 ? 8.526 -10.181 -6.108 1.00 88.31 83 THR A N 1
ATOM 672 C CA . THR A 1 83 ? 8.507 -10.976 -4.875 1.00 88.31 83 THR A CA 1
ATOM 673 C C . THR A 1 83 ? 8.779 -10.099 -3.658 1.00 88.31 83 THR A C 1
ATOM 675 O O . THR A 1 83 ? 8.057 -10.179 -2.670 1.00 88.31 83 THR A O 1
ATOM 678 N N . THR A 1 84 ? 9.771 -9.213 -3.735 1.00 89.50 84 THR A N 1
ATOM 679 C CA . THR A 1 84 ? 10.169 -8.338 -2.626 1.00 89.50 84 THR A CA 1
ATOM 680 C C . THR A 1 84 ? 9.073 -7.331 -2.293 1.00 89.50 84 THR A C 1
ATOM 682 O O . THR A 1 84 ? 8.598 -7.276 -1.159 1.00 89.50 84 THR A O 1
ATOM 685 N N . TYR A 1 85 ? 8.631 -6.545 -3.274 1.00 89.62 85 TYR A N 1
ATOM 686 C CA . TYR A 1 85 ? 7.644 -5.486 -3.058 1.00 89.62 85 TYR A CA 1
ATOM 687 C C . TYR A 1 85 ? 6.231 -6.038 -2.844 1.00 89.62 85 TYR A C 1
ATOM 689 O O . TYR A 1 85 ? 5.480 -5.502 -2.023 1.00 89.62 85 TYR A O 1
ATOM 697 N N . GLY A 1 86 ? 5.900 -7.151 -3.502 1.00 90.62 86 GLY A N 1
ATOM 698 C CA . GLY A 1 86 ? 4.682 -7.919 -3.263 1.00 90.62 86 GLY A CA 1
ATOM 699 C C . GLY A 1 86 ? 4.632 -8.473 -1.843 1.00 90.62 86 GLY A C 1
ATOM 700 O O . GLY A 1 86 ? 3.662 -8.222 -1.129 1.00 90.62 86 GLY A O 1
ATOM 701 N N . ALA A 1 87 ? 5.686 -9.150 -1.375 1.00 91.88 87 ALA A N 1
ATOM 702 C CA . ALA A 1 87 ? 5.732 -9.701 -0.019 1.00 91.88 87 ALA A CA 1
ATOM 703 C C . ALA A 1 87 ? 5.719 -8.603 1.054 1.00 91.88 87 ALA A C 1
ATOM 705 O O . ALA A 1 87 ? 4.906 -8.665 1.977 1.00 91.88 87 ALA A O 1
ATOM 706 N N . VAL A 1 88 ? 6.563 -7.573 0.919 1.00 92.88 88 VAL A N 1
ATOM 707 C CA . VAL A 1 88 ? 6.629 -6.455 1.878 1.00 92.88 88 VAL A CA 1
ATOM 708 C C . VAL A 1 88 ? 5.279 -5.750 1.977 1.00 92.88 88 VAL A C 1
ATOM 710 O O . VAL A 1 88 ? 4.762 -5.536 3.073 1.00 92.88 88 VAL A O 1
ATOM 713 N N . GLY A 1 89 ? 4.683 -5.420 0.836 1.00 92.25 89 GLY A N 1
ATOM 714 C CA . GLY A 1 89 ? 3.429 -4.692 0.797 1.00 92.25 89 GLY A CA 1
ATOM 715 C C . GLY A 1 89 ? 2.215 -5.501 1.229 1.00 92.25 89 GLY A C 1
ATOM 716 O O . GLY A 1 89 ? 1.421 -5.010 2.025 1.00 92.25 89 GLY A O 1
ATOM 717 N N . SER A 1 90 ? 2.084 -6.747 0.767 1.00 92.81 90 SER A N 1
ATOM 718 C CA . SER A 1 90 ? 0.977 -7.623 1.176 1.00 92.81 90 SER A CA 1
ATOM 719 C C . SER A 1 90 ? 1.027 -7.947 2.669 1.00 92.81 90 SER A C 1
ATOM 721 O O . SER A 1 90 ? -0.017 -7.964 3.326 1.00 92.81 90 SER A O 1
ATOM 723 N N . THR A 1 91 ? 2.228 -8.117 3.229 1.00 93.31 91 THR A N 1
ATOM 724 C CA . THR A 1 91 ? 2.421 -8.306 4.673 1.00 93.31 91 THR A CA 1
ATOM 725 C C . THR A 1 91 ? 2.037 -7.043 5.439 1.00 93.31 91 THR A C 1
ATOM 727 O O . THR A 1 91 ? 1.213 -7.114 6.350 1.00 93.31 91 THR A O 1
ATOM 730 N N . ALA A 1 92 ? 2.552 -5.874 5.039 1.00 93.62 92 ALA A N 1
ATOM 731 C CA . ALA A 1 92 ? 2.211 -4.599 5.672 1.00 93.62 92 ALA A CA 1
ATOM 732 C C . ALA A 1 92 ? 0.700 -4.314 5.622 1.00 93.62 92 ALA A C 1
ATOM 734 O O . ALA A 1 92 ? 0.109 -3.887 6.612 1.00 93.62 92 ALA A O 1
ATOM 735 N N . LEU A 1 93 ? 0.060 -4.612 4.492 1.00 93.00 93 LEU A N 1
ATOM 736 C CA . LEU A 1 93 ? -1.372 -4.431 4.282 1.00 93.00 93 LEU A CA 1
ATOM 737 C C . LEU A 1 93 ? -2.209 -5.402 5.131 1.00 93.00 93 LEU A C 1
ATOM 739 O O . LEU A 1 93 ? -3.221 -5.001 5.702 1.00 93.00 93 LEU A O 1
ATOM 743 N N . SER A 1 94 ? -1.760 -6.651 5.281 1.00 92.44 94 SER A N 1
ATOM 744 C CA . SER A 1 94 ? -2.399 -7.645 6.157 1.00 92.44 94 SER A CA 1
ATOM 745 C C . SER A 1 94 ? -2.309 -7.251 7.633 1.00 92.44 94 SER A C 1
ATOM 747 O O . SER A 1 94 ? -3.286 -7.383 8.372 1.00 92.44 94 SER A O 1
ATOM 749 N N . LEU A 1 95 ? -1.161 -6.720 8.060 1.00 92.94 95 LEU A N 1
ATOM 750 C CA . LEU A 1 95 ? -0.966 -6.223 9.422 1.00 92.94 95 LEU A CA 1
ATOM 751 C C . LEU A 1 95 ? -1.813 -4.973 9.694 1.00 92.94 95 LEU A C 1
ATOM 753 O O . LEU A 1 95 ? -2.480 -4.905 10.725 1.00 92.94 95 LEU A O 1
ATOM 757 N N . LEU A 1 96 ? -1.857 -4.023 8.752 1.00 92.44 96 LEU A N 1
ATOM 758 C CA . LEU A 1 96 ? -2.715 -2.833 8.834 1.00 92.44 96 LEU A CA 1
ATOM 759 C C . LEU A 1 96 ? -4.201 -3.198 8.893 1.00 92.44 96 LEU A C 1
ATOM 761 O O . LEU A 1 96 ? -4.929 -2.639 9.712 1.00 92.44 96 LEU A O 1
ATOM 765 N N . LYS A 1 97 ? -4.638 -4.171 8.084 1.00 91.88 97 LYS A N 1
ATOM 766 C CA . LYS A 1 97 ? -5.988 -4.749 8.152 1.00 91.88 97 LYS A CA 1
ATOM 767 C C . LYS A 1 97 ? -6.295 -5.265 9.557 1.00 91.88 97 LYS A C 1
ATOM 769 O O . LYS A 1 97 ? -7.301 -4.869 10.138 1.00 91.88 97 LYS A O 1
ATOM 774 N N . GLY A 1 98 ? -5.434 -6.126 10.105 1.00 90.38 98 GLY A N 1
ATOM 775 C CA . GLY A 1 98 ? -5.629 -6.690 11.444 1.00 90.38 98 GLY A CA 1
ATOM 776 C C . GLY A 1 98 ? -5.675 -5.612 12.530 1.00 90.38 98 GLY A C 1
ATOM 777 O O . GLY A 1 98 ? -6.524 -5.664 13.415 1.00 90.38 98 GLY A O 1
ATOM 778 N N . LEU A 1 99 ? -4.807 -4.599 12.429 1.00 92.19 99 LEU A N 1
ATOM 779 C CA . LEU A 1 99 ? -4.754 -3.472 13.363 1.00 92.19 99 LEU A CA 1
ATOM 780 C C . LEU A 1 99 ? -6.033 -2.641 13.330 1.00 92.19 99 LEU A C 1
ATOM 782 O O . LEU A 1 99 ? -6.579 -2.310 14.381 1.00 92.19 99 LEU A O 1
ATOM 786 N N . TYR A 1 100 ? -6.516 -2.312 12.133 1.00 90.44 100 TYR A N 1
ATOM 787 C CA . TYR A 1 100 ? -7.739 -1.536 11.973 1.00 90.44 100 TYR A CA 1
ATOM 788 C C . TYR A 1 100 ? -8.950 -2.293 12.522 1.00 90.44 100 TYR A C 1
ATOM 790 O O . TYR A 1 100 ? -9.713 -1.738 13.311 1.00 90.44 100 TYR A O 1
ATOM 798 N N . LEU A 1 101 ? -9.092 -3.578 12.177 1.00 90.81 101 LEU A N 1
ATOM 799 C CA . LEU A 1 101 ? -10.192 -4.409 12.672 1.00 90.81 101 LEU A CA 1
ATOM 800 C C . LEU A 1 101 ? -10.157 -4.576 14.197 1.00 90.81 101 LEU A C 1
ATOM 802 O O . LEU A 1 101 ? -11.203 -4.548 14.845 1.00 90.81 101 LEU A O 1
ATOM 806 N N . GLN A 1 102 ? -8.964 -4.683 14.782 1.00 91.56 102 GLN A N 1
ATOM 807 C CA . GLN A 1 102 ? -8.812 -4.755 16.231 1.00 91.56 102 GLN A CA 1
ATOM 808 C C . GLN A 1 102 ? -9.166 -3.446 16.933 1.00 91.56 102 GLN A C 1
ATOM 810 O O . GLN A 1 102 ? -9.891 -3.476 17.925 1.00 91.56 102 GLN A O 1
ATOM 815 N N . ASN A 1 103 ? -8.701 -2.309 16.419 1.00 87.62 103 ASN A N 1
ATOM 816 C CA . ASN A 1 103 ? -8.913 -1.015 17.066 1.00 87.62 103 ASN A CA 1
ATOM 817 C C . ASN A 1 103 ? -10.330 -0.460 16.865 1.00 87.62 103 ASN A C 1
ATOM 819 O O . ASN A 1 103 ? -10.842 0.217 17.751 1.00 87.62 103 ASN A O 1
ATOM 823 N N . VAL A 1 104 ? -10.960 -0.718 15.713 1.00 88.19 104 VAL A N 1
ATOM 824 C CA . VAL A 1 104 ? -12.264 -0.125 15.355 1.00 88.19 104 VAL A CA 1
ATOM 825 C C . VAL A 1 104 ? -13.425 -1.065 15.679 1.00 88.19 104 VAL A C 1
ATOM 827 O O . VAL A 1 104 ? -14.468 -0.605 16.134 1.00 88.19 104 VAL A O 1
ATOM 830 N N . PHE A 1 105 ? -13.249 -2.378 15.495 1.00 88.00 105 PHE A N 1
ATOM 831 C CA . PHE A 1 105 ? -14.315 -3.375 15.678 1.00 88.00 105 PHE A CA 1
ATOM 832 C C . PHE A 1 105 ? -14.106 -4.292 16.887 1.00 88.00 105 PHE A C 1
ATOM 834 O O . PHE A 1 105 ? -14.882 -5.226 17.078 1.00 88.00 105 PHE A O 1
ATOM 841 N N . ASN A 1 106 ? -13.083 -4.041 17.713 1.00 84.38 106 ASN A N 1
ATOM 842 C CA . ASN A 1 106 ? -12.744 -4.840 18.899 1.00 84.38 106 ASN A CA 1
ATOM 843 C C . ASN A 1 106 ? -12.507 -6.340 18.604 1.00 84.38 106 ASN A C 1
ATOM 845 O O . ASN A 1 106 ? -12.683 -7.192 19.476 1.00 84.38 106 ASN A O 1
ATOM 849 N N . ILE A 1 107 ? -12.084 -6.682 17.380 1.00 85.56 107 ILE A N 1
ATOM 850 C CA . ILE A 1 107 ? -11.772 -8.063 16.979 1.00 85.56 107 ILE A CA 1
ATOM 851 C C . ILE A 1 107 ? -10.323 -8.387 17.367 1.00 85.56 107 ILE A C 1
ATOM 853 O O . ILE A 1 107 ? -9.388 -7.735 16.917 1.00 85.56 107 ILE A O 1
ATOM 857 N N . THR A 1 108 ? -10.093 -9.405 18.195 1.00 85.25 108 THR A N 1
ATOM 858 C CA . THR A 1 108 ? -8.736 -9.706 18.685 1.00 85.25 108 THR A CA 1
ATOM 859 C C . THR A 1 108 ? -7.892 -10.450 17.640 1.00 85.25 108 THR A C 1
ATOM 861 O O . THR A 1 108 ? -8.087 -1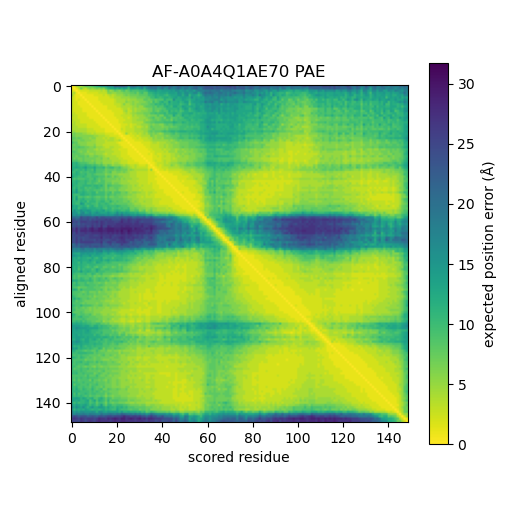1.646 17.434 1.00 85.25 108 THR A O 1
ATOM 864 N N . TYR A 1 109 ? -6.910 -9.770 17.037 1.00 86.50 109 TYR A N 1
ATOM 865 C CA . TYR A 1 109 ? -5.905 -10.370 16.141 1.00 86.50 109 TYR A CA 1
ATOM 866 C C . TYR A 1 109 ? -4.533 -10.530 16.820 1.00 86.50 109 TYR A C 1
ATOM 868 O O . TYR A 1 109 ? -3.882 -11.566 16.699 1.00 86.50 109 TYR A O 1
ATOM 876 N N . PHE A 1 110 ? -4.105 -9.531 17.589 1.00 88.62 110 PHE A N 1
ATOM 877 C CA . PHE A 1 110 ? -2.782 -9.431 18.207 1.00 88.62 110 PHE A CA 1
ATOM 878 C C . PHE A 1 110 ? -2.880 -9.570 19.733 1.00 88.62 110 PHE A C 1
ATOM 880 O O . PHE A 1 110 ? -2.809 -8.592 20.472 1.00 88.62 110 PHE A O 1
ATOM 887 N N . LYS A 1 111 ? -3.060 -10.807 20.217 1.00 84.88 111 LYS A N 1
ATOM 888 C CA . LYS A 1 111 ? -3.385 -11.114 21.628 1.00 84.88 111 LYS A CA 1
ATOM 889 C C . LYS A 1 111 ? -2.304 -10.728 22.652 1.00 84.88 111 LYS A C 1
ATOM 891 O O . LYS A 1 111 ? -2.632 -10.453 23.799 1.00 84.88 111 LYS A O 1
ATOM 896 N N . TYR A 1 112 ? -1.034 -10.746 22.256 1.00 87.94 112 TYR A N 1
ATOM 897 C CA . TYR A 1 112 ? 0.111 -10.540 23.157 1.00 87.94 112 TYR A CA 1
ATOM 898 C C . TYR A 1 112 ? 0.827 -9.203 22.949 1.00 87.94 112 TYR A C 1
ATOM 900 O O . TYR A 1 112 ? 1.862 -8.965 23.561 1.00 87.94 112 TYR A O 1
ATOM 908 N N . PHE A 1 113 ? 0.296 -8.349 22.077 1.00 87.69 113 PHE A N 1
ATOM 909 C CA . PHE A 1 113 ? 0.896 -7.059 21.761 1.00 87.69 113 PHE A CA 1
ATOM 910 C C . PHE A 1 113 ? 0.320 -5.991 22.683 1.00 87.69 113 PHE A C 1
ATOM 912 O O . PHE A 1 113 ? -0.900 -5.885 22.835 1.00 87.69 113 PHE A O 1
ATOM 919 N N . GLN A 1 114 ? 1.192 -5.191 23.293 1.00 88.94 114 GLN A N 1
ATOM 920 C CA . GLN A 1 114 ? 0.763 -4.034 24.069 1.00 88.94 114 GLN A CA 1
ATOM 921 C C . GLN A 1 114 ? 0.360 -2.886 23.134 1.00 88.94 114 GLN A C 1
ATOM 923 O O . GLN A 1 114 ? 0.736 -2.849 21.962 1.00 88.94 114 GLN A O 1
ATOM 928 N N . THR A 1 115 ? -0.367 -1.894 23.655 1.00 85.94 115 THR A N 1
ATOM 929 C CA . THR A 1 115 ? -0.791 -0.709 22.885 1.00 85.94 115 THR A CA 1
ATOM 930 C C . THR A 1 115 ? 0.384 0.008 22.215 1.00 85.94 115 THR A C 1
ATOM 932 O O . THR A 1 115 ? 0.264 0.488 21.085 1.00 85.94 115 THR A O 1
ATOM 935 N N . TYR A 1 116 ? 1.536 0.053 22.891 1.00 88.25 116 TYR A N 1
ATOM 936 C CA . TYR A 1 116 ? 2.763 0.606 22.325 1.00 88.25 116 TYR A CA 1
ATOM 937 C C . TYR A 1 116 ? 3.236 -0.200 21.107 1.00 88.25 116 TYR A C 1
ATOM 939 O O . TYR A 1 116 ? 3.446 0.380 20.043 1.00 88.25 116 TYR A O 1
ATOM 947 N N . ASP A 1 117 ? 3.303 -1.529 21.218 1.00 89.81 117 ASP A N 1
ATOM 948 C CA . ASP A 1 117 ? 3.737 -2.409 20.127 1.00 89.81 117 ASP A CA 1
ATOM 949 C C . ASP A 1 117 ? 2.810 -2.302 18.911 1.00 89.81 117 ASP A C 1
ATOM 951 O O . ASP A 1 117 ? 3.277 -2.234 17.775 1.00 89.81 117 ASP A O 1
ATOM 955 N N . LEU A 1 118 ? 1.495 -2.218 19.141 1.00 89.62 118 LEU A N 1
ATOM 956 C CA . LEU A 1 118 ? 0.503 -2.012 18.081 1.00 89.62 118 LEU A CA 1
ATOM 957 C C . LEU A 1 118 ? 0.701 -0.671 17.362 1.00 89.62 118 LEU A C 1
ATOM 959 O O . LEU A 1 118 ? 0.579 -0.604 16.138 1.00 89.62 118 LEU A O 1
ATOM 963 N N . SER A 1 119 ? 1.048 0.385 18.102 1.00 89.56 119 SER A N 1
ATOM 964 C CA . SER A 1 119 ? 1.309 1.715 17.536 1.00 89.56 119 SER A CA 1
ATOM 965 C C . SER A 1 119 ? 2.588 1.726 16.700 1.00 89.56 119 SER A C 1
ATOM 967 O O . SER A 1 119 ? 2.607 2.262 15.591 1.00 89.56 119 SER A O 1
ATOM 969 N N . VAL A 1 120 ? 3.651 1.086 17.192 1.00 92.81 120 VAL A N 1
ATOM 970 C CA . VAL A 1 120 ? 4.903 0.927 16.440 1.00 92.81 120 VAL A CA 1
ATOM 971 C C . VAL A 1 120 ? 4.665 0.088 15.187 1.00 92.81 120 VAL A C 1
ATOM 973 O O . VAL A 1 120 ? 5.090 0.480 14.100 1.00 92.81 120 VAL A O 1
ATOM 976 N N . MET A 1 121 ? 3.931 -1.021 15.299 1.00 93.00 121 MET A N 1
ATOM 977 C CA . MET A 1 121 ? 3.593 -1.873 14.160 1.00 93.00 121 MET A CA 1
ATOM 978 C C . MET A 1 121 ? 2.795 -1.109 13.102 1.00 93.00 121 MET A C 1
ATOM 980 O O . MET A 1 121 ? 3.098 -1.232 11.916 1.00 93.00 121 MET A O 1
ATOM 984 N N . PHE A 1 122 ? 1.837 -0.273 13.511 1.00 92.50 122 PHE A N 1
ATOM 985 C CA . PHE A 1 122 ? 1.098 0.602 12.601 1.00 92.50 122 PHE A CA 1
ATOM 986 C C . PHE A 1 122 ? 2.035 1.529 11.816 1.00 92.50 122 PHE A C 1
ATOM 988 O O . PHE A 1 122 ? 1.987 1.560 10.585 1.00 92.50 122 PHE A O 1
ATOM 995 N N . ILE A 1 123 ? 2.929 2.234 12.516 1.00 93.06 123 ILE A N 1
ATOM 996 C CA . ILE A 1 123 ? 3.885 3.166 11.905 1.00 93.06 123 ILE A CA 1
ATOM 997 C C . ILE A 1 123 ? 4.807 2.431 10.925 1.00 93.06 123 ILE A C 1
ATOM 999 O O . ILE A 1 123 ? 4.960 2.856 9.779 1.00 93.06 123 ILE A O 1
ATOM 1003 N N . VAL A 1 124 ? 5.391 1.305 11.341 1.00 94.06 124 VAL A N 1
ATOM 1004 C CA . VAL A 1 124 ? 6.298 0.514 10.497 1.00 94.06 124 VAL A CA 1
ATOM 1005 C C . VAL A 1 124 ? 5.575 -0.005 9.254 1.00 94.06 124 VAL A C 1
ATOM 1007 O O . VAL A 1 124 ? 6.101 0.116 8.148 1.00 94.06 124 VAL A O 1
ATOM 1010 N N . CYS A 1 125 ? 4.353 -0.521 9.397 1.00 94.25 125 CYS A N 1
ATOM 1011 C CA . CYS A 1 125 ? 3.581 -1.006 8.255 1.00 94.25 125 CYS A CA 1
ATOM 1012 C C . CYS A 1 125 ? 3.228 0.123 7.281 1.00 94.25 125 CYS A C 1
ATOM 1014 O O . CYS A 1 125 ? 3.312 -0.087 6.072 1.00 94.25 125 CYS A O 1
ATOM 1016 N N . LEU A 1 126 ? 2.902 1.325 7.770 1.00 92.88 126 LEU A N 1
ATOM 1017 C CA . LEU A 1 126 ? 2.701 2.489 6.904 1.00 92.88 126 LEU A CA 1
ATOM 1018 C C . LEU A 1 126 ? 3.962 2.834 6.106 1.00 92.88 126 LEU A C 1
ATOM 1020 O O . LEU A 1 126 ? 3.870 3.054 4.899 1.00 92.88 126 LEU A O 1
ATOM 1024 N N . PHE A 1 127 ? 5.136 2.836 6.743 1.00 93.88 127 PHE A N 1
ATOM 1025 C CA . PHE A 1 127 ? 6.402 3.091 6.049 1.00 93.88 127 PHE A CA 1
ATOM 1026 C C . PHE A 1 127 ? 6.727 2.021 5.004 1.00 93.88 127 PHE A C 1
ATOM 1028 O O . PHE A 1 127 ? 7.126 2.361 3.890 1.00 93.88 127 PHE A O 1
ATOM 1035 N N . LEU A 1 128 ? 6.530 0.741 5.327 1.00 92.94 128 LEU A N 1
ATOM 1036 C CA . LEU A 1 128 ? 6.759 -0.367 4.394 1.00 92.94 128 LEU A CA 1
ATOM 1037 C C . LEU A 1 128 ? 5.806 -0.310 3.198 1.00 92.94 128 LEU A C 1
ATOM 1039 O O . LEU A 1 128 ? 6.224 -0.500 2.053 1.00 92.94 128 LEU A O 1
ATOM 1043 N N . LEU A 1 129 ? 4.534 -0.007 3.454 1.00 92.44 129 LEU A N 1
ATOM 1044 C CA . LEU A 1 129 ? 3.524 0.112 2.414 1.00 92.44 129 LEU A CA 1
ATOM 1045 C C . LEU A 1 129 ? 3.800 1.321 1.513 1.00 92.44 129 LEU A C 1
ATOM 1047 O O . LEU A 1 129 ? 3.773 1.190 0.290 1.00 92.44 129 LEU A O 1
ATOM 1051 N N . TRP A 1 130 ? 4.154 2.467 2.101 1.00 91.88 130 TRP A N 1
ATOM 1052 C CA . TRP A 1 130 ? 4.597 3.656 1.371 1.00 91.88 130 TRP A CA 1
ATOM 1053 C C . TRP A 1 130 ? 5.824 3.376 0.499 1.00 91.88 130 TRP A C 1
ATOM 1055 O O . TRP A 1 130 ? 5.846 3.736 -0.681 1.00 91.88 130 TRP A O 1
ATOM 1065 N N . PHE A 1 131 ? 6.837 2.710 1.059 1.00 90.12 131 PHE A N 1
ATOM 1066 C CA . PHE A 1 131 ? 8.055 2.344 0.342 1.00 90.12 131 PHE A CA 1
ATOM 1067 C C . PHE A 1 131 ? 7.749 1.443 -0.858 1.00 90.12 131 PHE A C 1
ATOM 1069 O O . PHE A 1 131 ? 8.202 1.729 -1.969 1.00 90.12 131 PHE A O 1
ATOM 1076 N N . SER A 1 132 ? 6.937 0.403 -0.651 1.00 90.38 132 SER A N 1
ATOM 1077 C CA . SER A 1 132 ? 6.543 -0.512 -1.720 1.00 90.38 132 SER A CA 1
ATOM 1078 C C . SER A 1 132 ? 5.740 0.201 -2.813 1.00 90.38 132 SER A C 1
ATOM 1080 O O . SER A 1 132 ? 6.096 0.134 -3.990 1.00 90.38 132 SER A O 1
ATOM 1082 N N . LEU A 1 133 ? 4.720 0.982 -2.440 1.00 90.94 133 LEU A N 1
ATOM 1083 C CA . LEU A 1 133 ? 3.906 1.736 -3.399 1.00 90.94 133 LEU A CA 1
ATOM 1084 C C . LEU A 1 133 ? 4.724 2.753 -4.194 1.00 90.94 133 LEU A C 1
ATOM 1086 O O . LEU A 1 133 ? 4.540 2.865 -5.401 1.00 90.94 133 LEU A O 1
ATOM 1090 N N . THR A 1 134 ? 5.649 3.468 -3.553 1.00 88.94 134 THR A N 1
ATOM 1091 C CA . THR A 1 134 ? 6.502 4.450 -4.239 1.00 88.94 134 THR A CA 1
ATOM 1092 C C . THR A 1 134 ? 7.390 3.776 -5.284 1.00 88.94 134 THR A C 1
ATOM 1094 O O . THR A 1 134 ? 7.588 4.312 -6.375 1.00 88.94 134 THR A O 1
ATOM 1097 N N . ARG A 1 135 ? 7.916 2.586 -4.973 1.00 85.56 135 ARG A N 1
ATOM 1098 C CA . ARG A 1 135 ? 8.748 1.809 -5.900 1.00 85.56 135 ARG A CA 1
ATOM 1099 C C . ARG A 1 135 ? 7.944 1.297 -7.089 1.00 85.56 135 ARG A C 1
ATOM 1101 O O . ARG A 1 135 ? 8.362 1.494 -8.227 1.00 85.56 135 ARG A O 1
ATOM 1108 N N . VAL A 1 136 ? 6.765 0.737 -6.835 1.00 87.69 136 VAL A N 1
ATOM 1109 C CA . VAL A 1 136 ? 5.837 0.290 -7.884 1.00 87.69 136 VAL A CA 1
ATOM 1110 C C . VAL A 1 136 ? 5.376 1.469 -8.746 1.00 87.69 136 VAL A C 1
ATOM 1112 O O . VAL A 1 136 ? 5.355 1.368 -9.967 1.00 87.69 136 VAL A O 1
ATOM 1115 N N . TYR A 1 137 ? 5.076 2.620 -8.140 1.00 88.75 137 TYR A N 1
ATOM 1116 C CA . TYR A 1 137 ? 4.690 3.831 -8.863 1.00 88.75 137 TYR A CA 1
ATOM 1117 C C . TYR A 1 137 ? 5.794 4.313 -9.809 1.00 88.75 137 TYR A C 1
ATOM 1119 O O . TYR A 1 137 ? 5.519 4.576 -10.976 1.00 88.75 137 TYR A O 1
ATOM 1127 N N . LYS A 1 138 ? 7.048 4.380 -9.343 1.00 85.06 138 LYS A N 1
ATOM 1128 C CA . LYS A 1 138 ? 8.188 4.722 -10.208 1.00 85.06 138 LYS A CA 1
ATOM 1129 C C . LYS A 1 138 ? 8.306 3.760 -11.397 1.00 85.06 138 LYS A C 1
ATOM 1131 O O . LYS A 1 138 ? 8.497 4.223 -12.515 1.00 85.06 138 LYS A O 1
ATOM 1136 N N . ALA A 1 139 ? 8.132 2.455 -11.169 1.00 83.38 139 ALA A N 1
ATOM 1137 C CA . ALA A 1 139 ? 8.220 1.442 -12.225 1.00 83.38 139 ALA A CA 1
ATOM 1138 C C . ALA A 1 139 ? 7.101 1.627 -13.255 1.00 83.38 139 ALA A C 1
ATOM 1140 O O . ALA A 1 139 ? 7.338 1.586 -14.459 1.00 83.38 139 ALA A O 1
ATOM 1141 N N . ALA A 1 140 ? 5.884 1.894 -12.778 1.00 86.56 140 ALA A N 1
ATOM 1142 C CA . ALA A 1 140 ? 4.733 2.159 -13.630 1.00 86.56 140 ALA A CA 1
ATOM 1143 C C . ALA A 1 140 ? 4.924 3.430 -14.471 1.00 86.56 140 ALA A C 1
ATOM 1145 O O . ALA A 1 140 ? 4.609 3.432 -15.658 1.00 86.56 140 ALA A O 1
ATOM 1146 N N . VAL A 1 141 ? 5.464 4.499 -13.878 1.00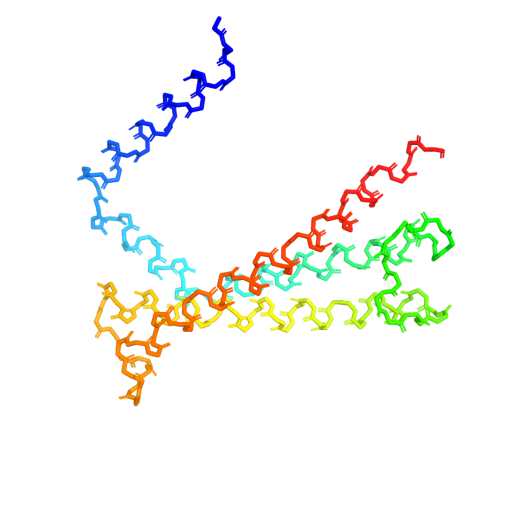 86.25 141 VAL A N 1
ATOM 1147 C CA . VAL A 1 141 ? 5.807 5.738 -14.592 1.00 86.25 141 VAL A CA 1
ATOM 1148 C C . VAL A 1 141 ? 6.844 5.451 -15.678 1.00 86.25 141 VAL A C 1
ATOM 1150 O O . VAL A 1 141 ? 6.636 5.851 -16.819 1.00 86.25 141 VAL A O 1
ATOM 1153 N N . GLU A 1 142 ? 7.917 4.721 -15.374 1.00 81.62 142 GLU A N 1
ATOM 1154 C CA . GLU A 1 142 ? 8.913 4.358 -16.391 1.00 81.62 142 GLU A CA 1
ATOM 1155 C C . GLU A 1 142 ? 8.289 3.602 -17.564 1.00 81.62 142 GLU A C 1
ATOM 1157 O O . GLU A 1 142 ? 8.508 3.989 -18.707 1.00 81.62 142 GLU A O 1
ATOM 1162 N N . VAL A 1 143 ? 7.448 2.600 -17.294 1.00 83.19 143 VAL A N 1
ATOM 1163 C CA . VAL A 1 143 ? 6.731 1.846 -18.336 1.00 83.19 143 VAL A CA 1
ATOM 1164 C C . VAL A 1 143 ? 5.850 2.761 -19.189 1.00 83.19 143 VAL A C 1
ATOM 1166 O O . VAL A 1 143 ? 5.891 2.685 -20.415 1.00 83.19 143 VAL A O 1
ATOM 1169 N N . LEU A 1 144 ? 5.056 3.633 -18.562 1.00 83.19 144 LEU A N 1
ATOM 1170 C CA . LEU A 1 144 ? 4.112 4.503 -19.271 1.00 83.19 144 LEU A CA 1
ATOM 1171 C C . LEU A 1 144 ? 4.809 5.554 -20.142 1.00 83.19 144 LEU A C 1
ATOM 1173 O O . LEU A 1 144 ? 4.301 5.895 -21.209 1.00 83.19 144 LEU A O 1
ATOM 1177 N N . PHE A 1 145 ? 5.959 6.066 -19.702 1.00 80.56 145 PHE A N 1
ATOM 1178 C CA . PHE A 1 145 ? 6.694 7.118 -20.408 1.00 80.56 145 PHE A CA 1
ATOM 1179 C C . PHE A 1 145 ? 7.862 6.594 -21.264 1.00 80.56 145 PHE A C 1
ATOM 1181 O O . PHE A 1 145 ? 8.521 7.396 -21.933 1.00 80.56 145 PHE A O 1
ATOM 1188 N N . TYR A 1 146 ? 8.092 5.275 -21.317 1.00 66.56 146 TYR A N 1
ATOM 1189 C CA . TYR A 1 146 ? 9.146 4.657 -22.137 1.00 66.56 146 TYR A CA 1
ATOM 1190 C C . TYR A 1 146 ? 8.964 4.917 -23.645 1.00 66.56 146 TYR A C 1
ATOM 1192 O O . TYR A 1 146 ? 9.942 5.074 -24.364 1.00 66.56 146 TYR A O 1
ATOM 1200 N N . THR A 1 147 ? 7.726 5.068 -24.131 1.00 52.31 147 THR A N 1
ATOM 1201 C CA . THR A 1 147 ? 7.421 5.383 -25.546 1.00 52.31 147 THR A CA 1
ATOM 1202 C C . THR A 1 147 ? 7.740 6.832 -25.959 1.00 52.31 147 THR A C 1
ATOM 1204 O O . THR A 1 147 ? 7.668 7.162 -27.139 1.00 52.31 147 THR A O 1
ATOM 1207 N N . THR A 1 148 ? 8.110 7.714 -25.026 1.00 45.91 148 THR A N 1
ATOM 1208 C CA . THR A 1 148 ? 8.368 9.143 -25.314 1.00 45.91 148 THR A CA 1
ATOM 1209 C C . THR A 1 148 ? 9.845 9.515 -25.504 1.00 45.91 148 THR A C 1
ATOM 1211 O O . THR A 1 148 ? 10.185 10.698 -25.419 1.00 45.91 148 THR A O 1
ATOM 1214 N N . LYS A 1 149 ? 10.725 8.548 -25.782 1.00 39.78 149 LYS A N 1
ATOM 1215 C CA . LYS A 1 149 ? 12.109 8.806 -26.207 1.00 39.78 149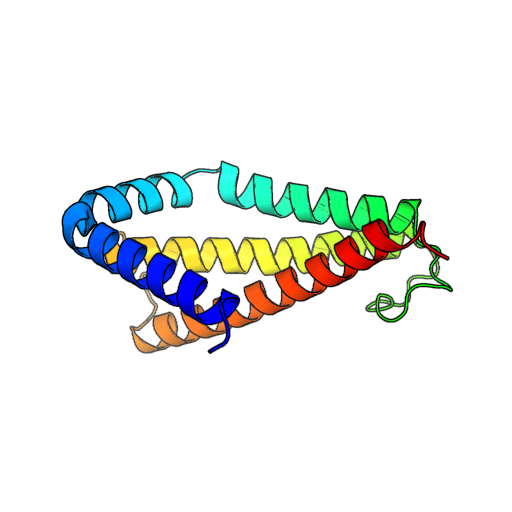 LYS A CA 1
ATOM 1216 C C . LYS A 1 149 ? 12.464 8.060 -27.482 1.00 39.78 149 LYS A C 1
ATOM 1218 O O . LYS A 1 149 ? 12.149 6.856 -27.558 1.00 39.78 149 LYS A O 1
#

Solvent-accessible surface area (backbone atoms only — not comparable to full-atom values): 8260 Å² total; per-residue (Å²): 131,63,65,67,59,55,50,53,50,54,53,51,52,51,51,51,56,49,44,73,76,39,46,69,62,52,50,51,53,51,47,54,52,56,73,37,72,60,52,56,52,51,52,43,51,53,43,45,50,36,31,52,46,27,40,74,72,53,56,81,88,76,56,91,80,72,70,85,78,68,50,94,46,48,63,58,39,25,51,51,49,32,52,50,39,35,50,49,24,47,50,22,51,52,50,49,42,42,50,50,42,28,74,75,68,72,42,89,69,65,88,86,58,50,74,66,53,53,51,52,49,48,54,52,25,51,52,44,32,50,53,30,50,52,52,51,50,53,41,40,50,50,53,72,54,54,84,78,113

Nearest PDB structures (foldseek):
  7ajf-assembly1_a  TM=3.198E-01  e=2.388E+00  Bos taurus
  3s84-assembly1_A  TM=2.417E-01  e=3.933E+00  Homo sapiens

Foldseek 3Di:
DPPVVVVVVVVVVVVVVVCVVCVVVVLVVVLCCLVDPVNLVVVLVLLLVLLVLLLVQPDPVRDPPQPPPVDPRSVVSSVVLSCVLSVLQSVLSNLLSQLSCCVPVVDDDPPPADPVRSVVSNVVSVVSNVVSVVVSVSSNVCSVCVVVD

Radius of gyration: 19.22 Å; Cα contacts (8 Å, |Δi|>4): 104; chains: 1; bounding box: 45×44×50 Å

Secondary structure (DSSP, 8-state):
--HHHHHHHHHHHHHHHHHHHSHHHHHHHHHHHHH-THHHHHHHHHHHHHHHHHHHHS-TTT-SS--SS--SSHHHHHHHHHHHHHHHHHHHHHHHHHHHHHHHH---S-TT--HHHHHHHHHHHHHHHHHHHHHHHHHHHHHHHGGG-

Sequence (149 aa):
MNKKVVFAALVLISLIIYYVNYEDEVKDYIKVLLESPYLIFTYNSLIGIVFLLHALFVKNNDSFDFKVLNADIPIIDAALNFTTYGAVGSTALSLLKGLYLQNVFNITYFKYFQTYDLSVMFIVCLFLLWFSLTRVYKAAVEVLFYTTK

Mean predicted aligned error: 7.93 Å